Protein AF-A0AAV4HYS0-F1 (afdb_monomer)

Structure (mmCIF, N/CA/C/O backbone):
data_AF-A0AAV4HYS0-F1
#
_entry.id   AF-A0AAV4HYS0-F1
#
loop_
_atom_site.group_PDB
_atom_site.id
_atom_site.type_symbol
_atom_site.label_atom_id
_atom_site.label_alt_id
_atom_site.label_comp_id
_atom_site.label_asym_id
_atom_site.label_entity_id
_atom_site.label_seq_id
_atom_site.pdbx_PDB_ins_code
_atom_site.Cartn_x
_atom_site.Cartn_y
_atom_site.Cartn_z
_atom_site.occupancy
_atom_site.B_iso_or_equiv
_atom_site.auth_seq_id
_atom_site.auth_comp_id
_atom_site.auth_asym_id
_atom_site.auth_atom_id
_atom_site.pdbx_PDB_model_num
ATOM 1 N N . MET A 1 1 ? -0.647 -2.870 -38.499 1.00 36.78 1 MET A N 1
ATOM 2 C CA . MET A 1 1 ? -0.664 -1.762 -37.518 1.00 36.78 1 MET A CA 1
ATOM 3 C C . MET A 1 1 ? 0.168 -2.166 -36.310 1.00 36.78 1 MET A C 1
ATOM 5 O O . MET A 1 1 ? -0.179 -3.136 -35.650 1.00 36.78 1 MET A O 1
ATOM 9 N N . ARG A 1 2 ? 1.305 -1.504 -36.060 1.00 45.44 2 ARG A N 1
ATOM 10 C CA . ARG A 1 2 ? 2.028 -1.646 -34.788 1.00 45.44 2 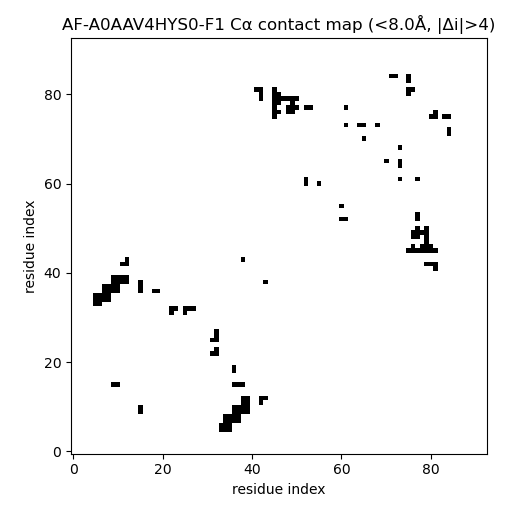ARG A CA 1
ATOM 11 C C . ARG A 1 2 ? 1.320 -0.739 -33.785 1.00 45.44 2 ARG A C 1
ATOM 13 O O . ARG A 1 2 ? 1.309 0.466 -33.989 1.00 45.44 2 ARG A O 1
ATOM 20 N N . HIS A 1 3 ? 0.702 -1.305 -32.753 1.00 52.22 3 HIS A N 1
ATOM 21 C CA . HIS A 1 3 ? 0.335 -0.504 -31.591 1.00 52.22 3 HIS A CA 1
ATOM 22 C C . HIS A 1 3 ? 1.631 -0.160 -30.852 1.00 52.22 3 HIS A C 1
ATOM 24 O O . HIS A 1 3 ? 2.280 -1.054 -30.304 1.00 52.22 3 HIS A O 1
ATOM 30 N N . ASP A 1 4 ? 2.007 1.119 -30.848 1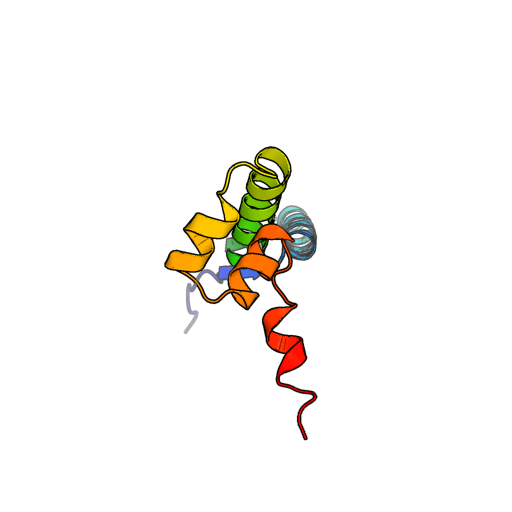.00 60.25 4 ASP A N 1
ATOM 31 C CA . ASP A 1 4 ? 3.041 1.704 -29.976 1.00 60.25 4 ASP A CA 1
ATOM 32 C C . ASP A 1 4 ? 2.536 1.796 -28.521 1.00 60.25 4 ASP A C 1
ATOM 34 O O . ASP A 1 4 ? 2.664 2.796 -27.822 1.00 60.25 4 ASP A O 1
ATOM 38 N N . SER A 1 5 ? 1.876 0.739 -28.055 1.00 66.88 5 SE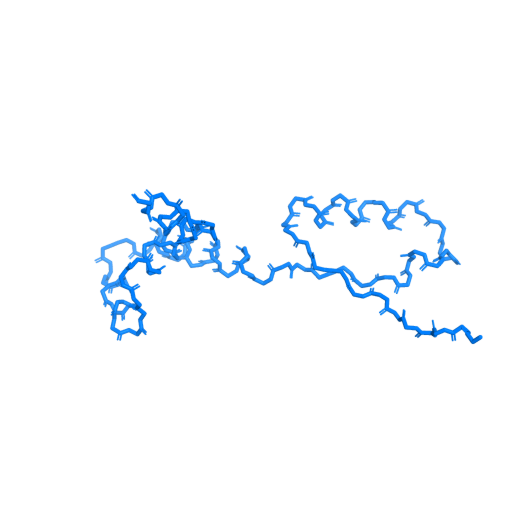R A N 1
ATOM 39 C CA . SER A 1 5 ? 1.318 0.658 -26.715 1.00 66.88 5 SER A CA 1
ATOM 40 C C . SER A 1 5 ? 2.372 0.084 -25.773 1.00 66.88 5 SER A C 1
ATOM 42 O O . SER A 1 5 ? 2.626 -1.125 -25.771 1.00 66.88 5 SER A O 1
ATOM 44 N N . THR A 1 6 ? 2.974 0.959 -24.973 1.00 78.06 6 THR A N 1
ATOM 45 C CA . THR A 1 6 ? 3.773 0.613 -23.792 1.00 78.06 6 THR A CA 1
ATOM 46 C C . THR A 1 6 ? 2.970 -0.337 -22.903 1.00 78.06 6 THR A C 1
ATOM 48 O O . THR A 1 6 ? 1.913 0.025 -22.388 1.00 78.06 6 THR A O 1
ATOM 51 N N . SER A 1 7 ? 3.435 -1.577 -22.738 1.00 83.19 7 SER A N 1
ATOM 52 C CA . SER A 1 7 ? 2.750 -2.551 -21.883 1.00 83.19 7 SER A CA 1
ATOM 53 C C . SER A 1 7 ? 3.020 -2.241 -20.413 1.00 83.19 7 SER A C 1
ATOM 55 O O . SER A 1 7 ? 4.179 -2.180 -20.000 1.00 83.19 7 SER A O 1
ATOM 57 N N . VAL A 1 8 ? 1.958 -2.076 -19.628 1.00 86.31 8 VAL A N 1
ATOM 58 C CA . VAL A 1 8 ? 2.031 -1.903 -18.173 1.00 86.31 8 VAL A CA 1
ATOM 59 C C . VAL A 1 8 ? 1.714 -3.241 -17.515 1.00 86.31 8 VAL A C 1
ATOM 61 O O . VAL A 1 8 ? 0.688 -3.850 -17.811 1.00 86.31 8 VAL A O 1
ATOM 64 N N . LEU A 1 9 ? 2.603 -3.713 -16.646 1.00 84.94 9 LEU A N 1
ATOM 65 C CA . LEU A 1 9 ? 2.443 -4.958 -15.899 1.00 84.94 9 LEU A CA 1
ATOM 66 C C . LEU A 1 9 ? 2.457 -4.670 -14.404 1.00 84.94 9 LEU A C 1
ATOM 68 O O . LEU A 1 9 ? 3.391 -4.048 -13.903 1.00 84.94 9 LEU A O 1
ATOM 72 N N . THR A 1 10 ? 1.460 -5.176 -13.692 1.00 84.56 10 THR A N 1
ATOM 73 C CA . THR A 1 10 ? 1.386 -5.154 -12.231 1.00 84.56 10 THR A CA 1
ATOM 74 C C . THR A 1 10 ? 1.752 -6.521 -11.661 1.00 84.56 10 THR A C 1
ATOM 76 O O . THR A 1 10 ? 1.208 -7.542 -12.076 1.00 84.56 10 THR A O 1
ATOM 79 N N . PHE A 1 11 ? 2.673 -6.544 -10.698 1.00 82.94 11 PHE A N 1
ATOM 80 C CA . PHE A 1 11 ? 3.126 -7.764 -10.024 1.00 82.94 11 PHE A CA 1
ATOM 81 C C . PHE A 1 11 ? 3.135 -7.594 -8.504 1.00 82.94 11 PHE A C 1
ATOM 83 O O . PHE A 1 11 ? 3.315 -6.484 -8.000 1.00 82.94 11 PHE A O 1
ATOM 90 N N . ASP A 1 12 ? 3.004 -8.699 -7.769 1.00 78.44 12 ASP A N 1
ATOM 91 C CA . ASP A 1 12 ? 3.393 -8.731 -6.357 1.00 78.44 12 ASP A CA 1
ATOM 92 C C . ASP A 1 12 ? 4.901 -8.457 -6.189 1.00 78.44 12 ASP A C 1
ATOM 94 O O . ASP A 1 12 ? 5.676 -8.497 -7.149 1.00 78.44 12 ASP A O 1
ATOM 98 N N . GLN A 1 13 ? 5.336 -8.128 -4.969 1.00 78.75 13 GLN A N 1
ATOM 99 C CA . GLN A 1 13 ? 6.710 -7.678 -4.728 1.00 78.75 13 GLN A CA 1
ATOM 100 C C . GLN A 1 13 ? 7.794 -8.686 -5.173 1.00 78.75 13 GLN A C 1
ATOM 102 O O . GLN A 1 13 ? 8.743 -8.264 -5.846 1.00 78.75 13 GLN A O 1
ATOM 107 N N . PRO A 1 14 ? 7.686 -9.998 -4.879 1.00 83.56 14 PRO A N 1
ATOM 108 C CA . PRO A 1 14 ? 8.650 -10.988 -5.363 1.00 83.56 14 PRO A CA 1
ATOM 109 C C . PRO A 1 14 ? 8.697 -11.099 -6.891 1.00 83.56 14 PRO A C 1
ATOM 111 O O . PRO A 1 14 ? 9.779 -11.210 -7.480 1.00 83.56 14 PRO A O 1
ATOM 114 N N . LEU A 1 15 ? 7.538 -11.077 -7.550 1.00 85.44 15 LEU A N 1
ATOM 115 C CA . LEU A 1 15 ? 7.446 -11.256 -8.994 1.00 85.44 15 LEU A CA 1
ATOM 116 C C . LEU A 1 15 ? 7.851 -9.983 -9.747 1.00 85.44 15 LEU A C 1
ATOM 118 O O . LEU A 1 15 ? 8.493 -10.076 -10.795 1.00 85.44 15 LEU A O 1
ATOM 122 N N . TRP A 1 16 ? 7.606 -8.808 -9.162 1.00 87.88 16 TRP A N 1
ATOM 123 C CA . TRP A 1 16 ? 8.122 -7.533 -9.653 1.00 87.88 16 TRP A CA 1
ATOM 124 C C . TRP A 1 16 ? 9.650 -7.535 -9.689 1.00 87.88 16 TRP A C 1
ATOM 126 O O . TRP A 1 16 ? 10.241 -7.140 -10.695 1.00 87.88 16 TRP A O 1
ATOM 136 N N . TRP A 1 17 ? 10.305 -8.042 -8.636 1.00 87.50 17 TRP A N 1
ATOM 137 C CA . TRP A 1 17 ? 11.768 -8.106 -8.589 1.00 87.50 17 TRP A CA 1
ATOM 138 C C . TRP A 1 17 ? 12.335 -9.014 -9.684 1.00 87.50 17 TRP A C 1
ATOM 140 O O . TRP A 1 17 ? 13.251 -8.624 -10.410 1.00 87.50 17 TRP A O 1
ATOM 150 N N . LYS A 1 18 ? 11.732 -10.195 -9.872 1.00 90.19 18 LYS A N 1
ATOM 151 C CA . LYS A 1 18 ? 12.102 -11.125 -10.950 1.00 90.19 18 LYS A CA 1
ATOM 152 C C . LYS A 1 18 ? 11.898 -10.500 -12.332 1.00 90.19 18 LYS A C 1
ATOM 154 O O . LYS A 1 18 ? 12.794 -10.568 -13.171 1.00 90.19 18 LYS A O 1
ATOM 159 N N . ALA A 1 19 ? 10.756 -9.852 -12.558 1.00 88.88 19 ALA A N 1
ATOM 160 C CA . ALA A 1 19 ? 10.465 -9.166 -13.813 1.00 88.88 19 ALA A CA 1
ATOM 161 C C . ALA A 1 19 ? 11.463 -8.030 -14.081 1.00 88.88 19 ALA A C 1
ATOM 163 O O . ALA A 1 19 ? 11.970 -7.909 -15.197 1.00 88.88 19 ALA A O 1
ATOM 164 N N . LYS A 1 20 ? 11.817 -7.250 -13.051 1.00 88.62 20 LYS A N 1
ATOM 165 C CA . LYS A 1 20 ? 12.821 -6.186 -13.146 1.00 88.62 20 LYS A CA 1
ATOM 166 C C . LYS A 1 20 ? 14.187 -6.737 -13.534 1.00 88.62 20 LYS A C 1
ATOM 168 O O . LYS A 1 20 ? 14.784 -6.211 -14.467 1.00 88.62 20 LYS A O 1
ATOM 173 N N . MET A 1 21 ? 14.645 -7.811 -12.889 1.00 91.88 21 MET A N 1
ATOM 174 C CA . MET A 1 21 ? 15.918 -8.460 -13.230 1.00 91.88 21 MET A CA 1
ATOM 175 C C . MET A 1 21 ? 15.960 -8.901 -14.702 1.00 91.88 21 MET A C 1
ATOM 177 O O . MET A 1 21 ? 16.950 -8.653 -15.395 1.00 91.88 21 MET A O 1
ATOM 181 N N . ILE A 1 22 ? 14.867 -9.490 -15.199 1.00 88.88 22 ILE A N 1
ATOM 182 C CA . ILE A 1 22 ? 14.729 -9.907 -16.604 1.00 88.88 22 ILE A CA 1
ATOM 183 C C . ILE A 1 22 ? 14.733 -8.700 -17.554 1.00 88.88 22 ILE A C 1
ATOM 185 O O . ILE A 1 22 ? 15.342 -8.754 -18.621 1.00 88.88 22 ILE A O 1
ATOM 189 N N . LEU A 1 23 ? 14.061 -7.602 -17.196 1.00 87.12 23 LEU A N 1
ATOM 190 C CA . LEU A 1 23 ? 14.057 -6.385 -18.013 1.00 87.12 23 LEU A CA 1
ATOM 191 C C . LEU A 1 23 ? 15.448 -5.749 -18.088 1.00 87.12 23 LEU A C 1
ATOM 193 O O . LEU A 1 23 ? 15.876 -5.331 -19.165 1.00 87.12 23 LEU A O 1
ATOM 197 N N . THR A 1 24 ? 16.160 -5.692 -16.961 1.00 86.69 24 THR A N 1
ATOM 198 C CA . THR A 1 24 ? 17.490 -5.077 -16.884 1.00 86.69 24 THR A CA 1
ATOM 199 C C . THR A 1 24 ? 18.569 -5.870 -17.620 1.00 86.69 24 THR A C 1
ATOM 201 O O . THR A 1 24 ? 19.553 -5.274 -18.053 1.00 86.69 24 THR A O 1
ATOM 204 N N . SER A 1 25 ? 18.391 -7.184 -17.804 1.00 88.44 25 SER A N 1
ATOM 205 C CA . SER A 1 25 ? 19.375 -8.048 -18.472 1.00 88.44 25 SER A CA 1
ATOM 206 C C . SER A 1 25 ? 19.291 -8.046 -20.005 1.00 88.44 25 SER A C 1
ATOM 208 O O . SER A 1 25 ? 20.261 -8.400 -20.672 1.00 88.44 25 SER A O 1
ATOM 210 N N . LYS A 1 26 ? 18.167 -7.631 -20.602 1.00 85.00 26 LYS A N 1
ATOM 211 C C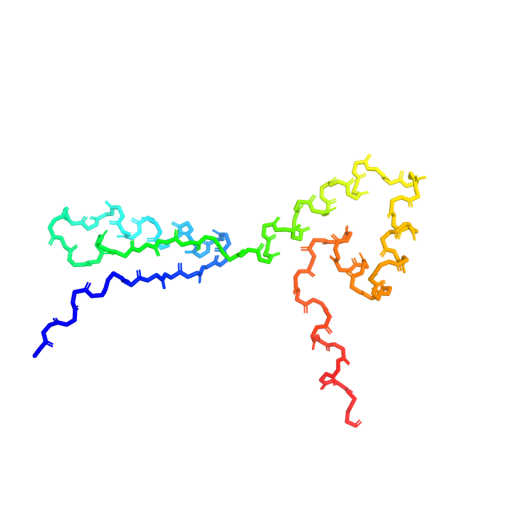A . LYS A 1 26 ? 18.001 -7.541 -22.072 1.00 85.00 26 LYS A CA 1
ATOM 212 C C . LYS A 1 26 ? 18.611 -6.261 -22.628 1.00 85.00 26 LYS A C 1
ATOM 214 O O . LYS A 1 26 ? 18.590 -5.308 -21.884 1.00 85.00 26 LYS A O 1
ATOM 219 N N . PRO A 1 27 ? 19.052 -6.132 -23.896 1.00 83.69 27 PRO A N 1
ATOM 220 C CA . PRO A 1 27 ? 19.616 -4.893 -24.480 1.00 83.69 27 PRO A CA 1
ATOM 221 C C . PRO A 1 27 ? 18.670 -3.674 -24.506 1.00 83.69 27 PRO A C 1
ATOM 223 O O . PRO A 1 27 ? 17.449 -3.843 -24.520 1.00 83.69 27 PRO A O 1
ATOM 226 N N . ALA A 1 28 ? 19.224 -2.4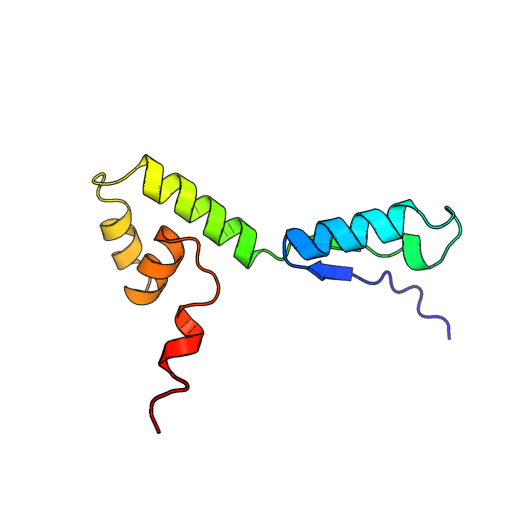50 -24.537 1.00 70.88 28 ALA A N 1
ATOM 227 C CA . ALA A 1 28 ? 18.476 -1.181 -24.437 1.00 70.88 28 ALA A CA 1
ATOM 228 C C . ALA A 1 28 ? 17.419 -1.005 -25.535 1.00 70.88 28 ALA A C 1
ATOM 230 O O . ALA A 1 28 ? 16.312 -0.556 -25.266 1.00 70.88 28 ALA A O 1
ATOM 231 N N . ALA A 1 29 ? 17.743 -1.456 -26.746 1.00 71.12 29 ALA A N 1
ATOM 232 C CA . ALA A 1 29 ? 16.865 -1.412 -27.911 1.00 71.12 29 ALA A CA 1
ATOM 233 C C . ALA A 1 29 ? 15.809 -2.536 -27.944 1.00 71.12 29 ALA A C 1
ATOM 235 O O . ALA A 1 29 ? 15.062 -2.661 -28.913 1.00 71.12 29 ALA A O 1
ATOM 236 N N . SER A 1 30 ? 15.751 -3.404 -26.926 1.00 74.38 30 SER A N 1
ATOM 237 C CA . SER A 1 30 ? 14.783 -4.501 -26.916 1.00 74.38 30 SER A CA 1
ATOM 238 C C . SER A 1 30 ? 13.379 -3.992 -26.593 1.00 74.38 30 SER A C 1
ATOM 240 O O . SER A 1 30 ? 13.163 -3.250 -25.637 1.00 74.38 30 SER A O 1
ATOM 242 N N . ARG A 1 31 ? 12.386 -4.476 -27.347 1.00 70.38 31 ARG A N 1
ATOM 243 C CA . ARG A 1 31 ? 10.965 -4.145 -27.150 1.00 70.38 31 ARG A CA 1
ATOM 244 C C . ARG A 1 31 ? 10.465 -4.444 -25.728 1.00 70.38 31 ARG A C 1
ATOM 246 O O . ARG A 1 31 ? 9.520 -3.822 -25.268 1.00 70.38 31 ARG A O 1
ATOM 253 N N . THR A 1 32 ? 11.112 -5.371 -25.015 1.00 68.94 32 THR A N 1
ATOM 254 C CA . THR A 1 32 ? 10.794 -5.710 -23.618 1.00 68.94 32 THR A CA 1
ATOM 255 C C . THR A 1 32 ? 11.194 -4.608 -22.625 1.00 68.94 32 THR A C 1
ATOM 257 O O . THR A 1 32 ? 10.572 -4.502 -21.576 1.00 68.94 32 THR A O 1
ATOM 260 N N . ARG A 1 33 ? 12.184 -3.753 -22.930 1.00 69.19 33 ARG A N 1
ATOM 261 C CA . ARG A 1 33 ? 12.530 -2.613 -22.056 1.00 69.19 33 ARG A CA 1
ATOM 262 C C . ARG A 1 33 ? 11.526 -1.464 -22.112 1.00 69.19 33 ARG A C 1
ATOM 264 O O . ARG A 1 33 ? 11.551 -0.613 -21.234 1.00 69.19 33 ARG A O 1
ATOM 271 N N . LEU A 1 34 ? 10.635 -1.461 -23.102 1.00 75.44 34 LEU A N 1
ATOM 272 C CA . LEU A 1 34 ? 9.531 -0.504 -23.199 1.00 75.44 34 LEU A CA 1
ATOM 273 C C . LEU A 1 34 ? 8.363 -0.863 -22.265 1.00 75.44 34 LEU A C 1
ATOM 275 O O . LEU A 1 34 ? 7.319 -0.228 -22.326 1.00 75.44 34 LEU A O 1
ATOM 279 N N . MET A 1 35 ? 8.490 -1.904 -21.439 1.00 83.19 35 MET A N 1
ATOM 280 C CA . MET A 1 35 ? 7.444 -2.308 -20.503 1.00 83.19 35 MET A CA 1
ATOM 281 C C . MET A 1 35 ? 7.586 -1.543 -19.183 1.00 83.19 35 MET A C 1
ATOM 283 O O . MET A 1 35 ? 8.687 -1.424 -18.643 1.00 83.19 35 MET A O 1
ATOM 287 N N . VAL A 1 36 ? 6.467 -1.069 -18.637 1.00 86.44 36 VAL A N 1
ATOM 288 C CA . VAL A 1 36 ? 6.408 -0.417 -17.322 1.00 86.44 36 VAL A CA 1
ATOM 289 C C . VAL A 1 36 ? 6.019 -1.461 -16.282 1.00 86.44 36 VAL A C 1
ATOM 291 O O . VAL A 1 36 ? 4.950 -2.063 -16.368 1.00 86.44 36 VAL A O 1
ATOM 294 N N . LEU A 1 37 ? 6.896 -1.686 -15.303 1.00 86.75 37 LEU A N 1
ATOM 295 C CA . LEU A 1 37 ? 6.638 -2.587 -14.181 1.00 86.75 37 LEU A CA 1
ATOM 296 C C . LEU A 1 37 ? 6.100 -1.797 -12.987 1.00 86.75 37 LEU A C 1
ATOM 298 O O . LEU A 1 37 ? 6.831 -1.026 -12.364 1.00 86.75 37 LEU A O 1
ATOM 302 N N . CYS A 1 38 ? 4.854 -2.048 -12.619 1.00 83.75 38 CYS A N 1
ATOM 303 C CA . CYS A 1 38 ? 4.195 -1.473 -11.456 1.00 83.75 38 CYS A CA 1
ATOM 304 C C . CYS A 1 38 ? 4.139 -2.499 -10.317 1.00 83.75 38 CYS A C 1
ATOM 306 O O . CYS A 1 38 ? 3.894 -3.687 -10.541 1.00 83.75 38 CYS A O 1
ATOM 308 N N . PHE A 1 39 ? 4.333 -2.046 -9.080 1.00 73.38 39 PHE A N 1
ATOM 309 C CA . PHE A 1 39 ? 3.945 -2.848 -7.924 1.00 73.38 39 PHE A CA 1
ATOM 310 C C . PHE A 1 39 ? 2.419 -2.935 -7.876 1.00 73.38 39 PHE A C 1
ATOM 312 O O . PHE A 1 39 ? 1.730 -1.936 -8.078 1.00 73.38 39 PHE A O 1
ATOM 319 N N . GLY A 1 40 ? 1.888 -4.128 -7.625 1.00 71.25 40 GLY A N 1
ATOM 320 C CA . GLY A 1 40 ? 0.478 -4.306 -7.316 1.00 71.25 40 GLY A CA 1
ATOM 321 C C . GLY A 1 40 ? 0.151 -3.535 -6.030 1.00 71.25 40 GLY A C 1
ATOM 322 O O . GLY A 1 40 ? 0.746 -3.849 -4.995 1.00 71.25 40 GLY A O 1
ATOM 323 N N . PRO A 1 41 ? -0.758 -2.542 -6.067 1.00 66.75 41 PRO A N 1
ATOM 324 C CA . PRO A 1 41 ? -0.977 -1.611 -4.955 1.00 66.75 41 PRO A CA 1
ATOM 325 C C . PRO A 1 41 ? -1.444 -2.321 -3.679 1.00 66.75 41 PRO A C 1
ATOM 327 O O . PRO A 1 41 ? -0.996 -1.994 -2.585 1.00 66.75 41 PRO A O 1
ATOM 330 N N . PHE A 1 42 ? -2.231 -3.390 -3.826 1.00 67.44 42 PHE A N 1
ATOM 331 C CA . PHE A 1 42 ? -2.820 -4.113 -2.699 1.00 67.44 42 PHE A CA 1
ATOM 332 C C . PHE A 1 42 ? -1.803 -4.704 -1.725 1.00 67.44 42 PHE A C 1
ATOM 334 O O . PHE A 1 42 ?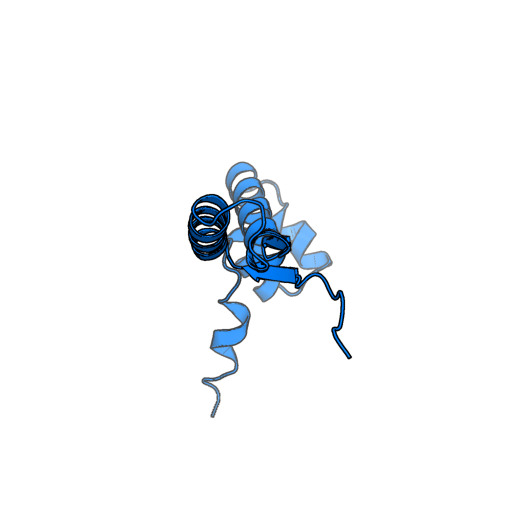 -1.980 -4.599 -0.518 1.00 67.44 42 PHE A O 1
ATOM 341 N N . HIS A 1 43 ? -0.732 -5.333 -2.206 1.00 67.50 43 HIS A N 1
ATOM 342 C CA . HIS A 1 43 ? 0.230 -5.948 -1.288 1.00 67.50 43 HIS A CA 1
ATOM 343 C C . HIS A 1 43 ? 1.031 -4.893 -0.522 1.00 67.50 43 HIS A C 1
ATOM 345 O O . HIS A 1 43 ? 1.269 -5.059 0.670 1.00 67.50 43 HIS A O 1
ATOM 351 N N . MET A 1 44 ? 1.394 -3.793 -1.187 1.00 71.06 44 MET A N 1
ATOM 352 C CA . MET A 1 44 ? 2.135 -2.700 -0.559 1.00 71.06 44 MET A CA 1
ATOM 353 C C . MET A 1 44 ? 1.286 -1.976 0.492 1.00 71.06 44 MET A C 1
ATOM 355 O O . MET A 1 44 ? 1.759 -1.751 1.603 1.00 71.06 44 MET A O 1
ATOM 359 N N . GLU A 1 45 ? 0.028 -1.669 0.170 1.00 80.06 45 GLU A N 1
ATOM 360 C CA . GLU A 1 45 ? -0.914 -1.033 1.099 1.00 80.06 45 GLU A CA 1
ATOM 361 C C . GLU A 1 45 ? -1.180 -1.915 2.324 1.00 80.06 45 GLU A C 1
ATOM 363 O O . GLU A 1 45 ? -1.122 -1.436 3.456 1.00 80.06 45 GLU A O 1
ATOM 368 N N . MET A 1 46 ? -1.389 -3.220 2.122 1.00 81.06 46 MET A N 1
ATOM 369 C CA . MET A 1 46 ? -1.646 -4.150 3.223 1.00 81.06 46 MET A CA 1
ATOM 370 C C . MET A 1 46 ? -0.415 -4.322 4.123 1.00 81.06 46 MET A C 1
ATOM 372 O O . MET A 1 46 ? -0.557 -4.270 5.340 1.00 81.06 46 MET A O 1
ATOM 376 N N . SER A 1 47 ? 0.796 -4.454 3.568 1.00 78.69 47 SER A N 1
ATOM 377 C CA . SER A 1 47 ? 2.027 -4.519 4.376 1.00 78.69 47 SER A CA 1
ATOM 378 C C . SER A 1 47 ? 2.323 -3.213 5.121 1.00 78.69 47 SER A C 1
ATOM 380 O O . SER A 1 47 ? 2.847 -3.240 6.235 1.00 78.69 47 SER A O 1
ATOM 382 N N . PHE A 1 48 ? 1.979 -2.063 4.536 1.00 85.38 48 PHE A N 1
ATOM 383 C CA . PHE A 1 48 ? 2.106 -0.772 5.208 1.00 85.38 48 PHE A CA 1
ATOM 384 C C . PHE A 1 48 ? 1.156 -0.670 6.408 1.00 85.38 48 PHE A C 1
ATOM 386 O O . PHE A 1 48 ? 1.591 -0.324 7.509 1.00 85.38 48 PHE A O 1
ATOM 393 N N . LEU A 1 49 ? -0.112 -1.050 6.222 1.00 89.12 49 LEU A N 1
ATOM 394 C CA . LEU A 1 49 ? -1.104 -1.091 7.298 1.00 89.12 49 LEU A CA 1
ATOM 395 C C . LEU A 1 49 ? -0.731 -2.094 8.394 1.00 89.12 49 LEU A C 1
ATOM 397 O O . LEU A 1 49 ? -0.901 -1.789 9.569 1.00 89.12 49 LEU A O 1
ATOM 401 N N . GLU A 1 50 ? -0.156 -3.242 8.037 1.00 88.56 50 GLU A N 1
ATOM 402 C CA . GLU A 1 50 ? 0.352 -4.224 8.999 1.00 88.56 50 GLU A CA 1
ATOM 403 C C . GLU A 1 50 ? 1.496 -3.662 9.852 1.00 88.56 50 GLU A C 1
ATOM 405 O O . GLU A 1 50 ? 1.552 -3.883 11.060 1.00 88.56 50 GLU A O 1
ATOM 410 N N . CYS A 1 51 ? 2.419 -2.921 9.232 1.00 90.62 51 CYS A N 1
ATOM 411 C CA . CYS A 1 51 ? 3.535 -2.286 9.927 1.00 90.62 51 CYS A CA 1
ATOM 412 C C . CYS A 1 51 ? 3.039 -1.252 10.949 1.00 90.62 51 CYS A C 1
ATOM 414 O O . CYS A 1 51 ? 3.434 -1.299 12.115 1.00 90.62 51 CYS A O 1
ATOM 416 N N . ILE A 1 52 ? 2.122 -0.372 10.530 1.00 91.56 52 ILE A N 1
ATOM 417 C CA . ILE A 1 52 ? 1.490 0.612 11.418 1.00 91.56 52 ILE A CA 1
ATOM 418 C C . ILE A 1 52 ? 0.703 -0.101 12.521 1.00 91.56 52 ILE A C 1
ATOM 420 O O . ILE A 1 52 ? 0.870 0.221 13.693 1.00 91.56 52 ILE A O 1
ATOM 424 N N . GLY A 1 53 ? -0.119 -1.087 12.157 1.00 90.50 53 GLY A N 1
ATOM 425 C CA . GLY A 1 53 ? -0.947 -1.853 13.083 1.00 90.50 53 GLY A CA 1
ATOM 426 C C . GLY A 1 53 ? -0.129 -2.540 14.173 1.00 90.50 53 GLY A C 1
ATOM 427 O O . GLY A 1 53 ? -0.487 -2.444 15.343 1.00 90.50 53 GLY A O 1
ATOM 428 N N . ARG A 1 54 ? 1.008 -3.152 13.810 1.00 89.06 54 ARG A N 1
ATOM 429 C CA . ARG A 1 54 ? 1.958 -3.728 14.775 1.00 89.06 54 ARG A CA 1
ATOM 430 C C . ARG A 1 54 ? 2.606 -2.673 15.665 1.00 89.06 54 ARG A C 1
ATOM 432 O O . ARG A 1 54 ? 2.692 -2.870 16.870 1.00 89.06 54 ARG A O 1
ATOM 439 N N . GLY A 1 55 ? 3.072 -1.565 15.089 1.00 91.88 55 GLY A N 1
ATOM 440 C CA . GLY A 1 55 ? 3.709 -0.493 15.861 1.00 91.88 55 GLY A CA 1
ATOM 441 C C . GLY A 1 55 ? 2.748 0.225 16.814 1.00 91.88 55 GLY A C 1
ATOM 442 O O . GLY A 1 55 ? 3.173 0.766 17.829 1.00 91.88 55 GLY A O 1
ATOM 443 N N . MET A 1 56 ? 1.455 0.214 16.493 1.00 93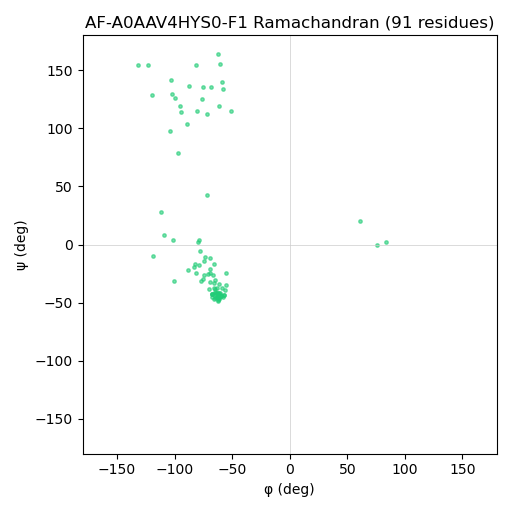.75 56 MET A N 1
ATOM 444 C CA . MET A 1 56 ? 0.393 0.886 17.237 1.00 93.75 56 MET A CA 1
ATOM 445 C C . MET A 1 56 ? -0.565 -0.104 17.916 1.00 93.75 56 MET A C 1
ATOM 447 O O . MET A 1 56 ? -1.745 0.209 18.111 1.00 93.75 56 MET A O 1
ATOM 451 N N . GLU A 1 57 ? -0.098 -1.299 18.271 1.00 91.25 57 GLU A N 1
ATOM 452 C CA . GLU A 1 57 ? -0.921 -2.278 18.981 1.00 91.25 57 GLU A CA 1
ATOM 453 C C . GLU A 1 57 ? -1.453 -1.688 20.303 1.00 91.25 57 GLU A C 1
ATOM 455 O O . GLU A 1 57 ? -0.739 -1.009 21.038 1.00 91.25 57 GLU A O 1
ATOM 460 N N . GLY A 1 58 ? -2.747 -1.876 20.579 1.00 91.12 58 GLY A N 1
ATOM 461 C CA . GLY A 1 58 ? -3.408 -1.312 21.765 1.00 91.12 58 GLY A CA 1
ATOM 462 C C . GLY A 1 58 ? -3.724 0.192 21.706 1.00 91.12 58 GLY A C 1
ATOM 463 O O . GLY A 1 58 ? -4.335 0.712 22.635 1.00 91.12 58 GLY A O 1
ATOM 464 N N . SER A 1 59 ? -3.385 0.896 20.620 1.00 94.31 59 SER A N 1
ATOM 465 C CA . SER A 1 59 ? -3.685 2.334 20.456 1.00 94.31 59 SER A CA 1
ATOM 466 C C . SER A 1 59 ? -5.157 2.664 20.177 1.00 94.31 59 SER A C 1
ATOM 468 O O . SER A 1 59 ? -5.533 3.834 20.163 1.00 94.31 59 SER A O 1
ATOM 470 N N . GLY A 1 60 ? -5.984 1.657 19.884 1.00 93.62 60 GLY A N 1
ATOM 471 C CA . GLY A 1 60 ? -7.347 1.855 19.384 1.00 93.62 60 GLY A CA 1
ATOM 472 C C . GLY A 1 60 ? -7.440 2.075 17.867 1.00 93.62 60 GLY A C 1
ATOM 473 O O . GLY A 1 60 ? -8.536 2.274 17.342 1.00 93.62 60 GLY A O 1
ATOM 474 N N . LEU A 1 61 ? -6.322 2.029 17.126 1.00 93.12 61 LEU A N 1
ATOM 475 C CA . LEU A 1 61 ? -6.324 2.175 15.662 1.00 93.12 61 LEU A CA 1
ATOM 476 C C . LEU A 1 61 ? -7.234 1.142 14.975 1.00 93.12 61 LEU A C 1
ATOM 478 O O . LEU A 1 61 ? -7.932 1.463 14.012 1.00 93.12 61 LEU A O 1
ATOM 482 N N . GLN A 1 62 ? -7.252 -0.096 15.474 1.00 92.31 62 GLN A N 1
ATOM 483 C CA . GLN A 1 62 ? -8.091 -1.156 14.920 1.00 92.31 62 GLN A CA 1
ATOM 484 C C . GLN A 1 62 ? -9.583 -0.852 15.098 1.00 92.31 62 GLN A C 1
ATOM 486 O O . GLN A 1 62 ? -10.385 -1.118 14.205 1.00 92.31 62 GLN A O 1
ATOM 491 N N . GLU A 1 63 ? -9.952 -0.279 16.235 1.00 94.12 63 GLU A N 1
ATOM 492 C CA . GLU A 1 63 ? -11.312 0.093 16.612 1.00 94.12 63 GLU A CA 1
ATOM 493 C C . GLU A 1 63 ? -11.808 1.237 15.732 1.00 94.12 63 GLU A C 1
ATOM 495 O O . GLU A 1 63 ? -12.920 1.163 15.214 1.00 94.12 63 GLU A O 1
ATOM 500 N N . ILE A 1 64 ? -10.954 2.230 15.474 1.00 94.62 64 ILE A N 1
ATOM 501 C CA . ILE A 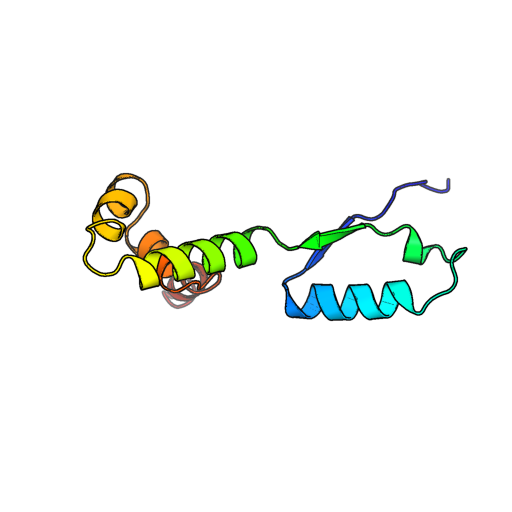1 64 ? -11.256 3.333 14.555 1.00 94.62 64 ILE A CA 1
ATOM 502 C C . ILE A 1 64 ? -11.447 2.806 13.128 1.00 94.62 64 ILE A C 1
ATOM 504 O O . ILE A 1 64 ? -12.420 3.162 12.466 1.00 94.62 64 ILE A O 1
ATOM 508 N N . LEU A 1 65 ? -10.574 1.914 12.649 1.00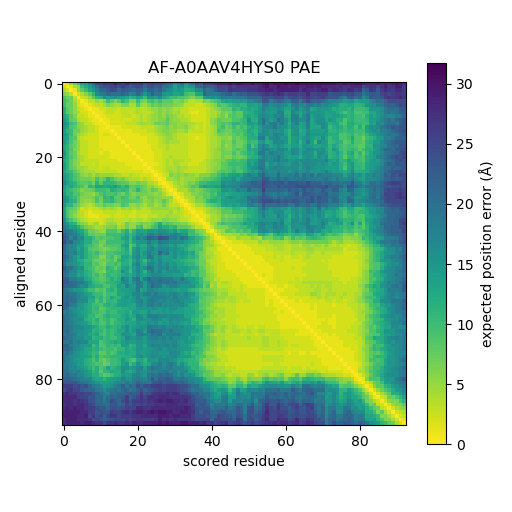 92.50 65 LEU A N 1
ATOM 509 C CA . LEU A 1 65 ? -10.706 1.351 11.302 1.00 92.50 65 LEU A CA 1
ATOM 510 C C . LEU A 1 65 ? -11.971 0.493 11.136 1.00 92.50 65 LEU A C 1
ATOM 512 O O . LEU A 1 65 ? -12.553 0.492 10.051 1.00 92.50 65 LEU A O 1
ATOM 516 N N . LYS A 1 66 ? -12.450 -0.172 12.198 1.00 94.25 66 LYS A N 1
ATOM 517 C CA . LYS A 1 66 ? -13.735 -0.904 12.200 1.00 94.25 66 LYS A CA 1
ATOM 518 C C . LYS A 1 66 ? -14.956 0.013 12.034 1.00 94.25 66 LYS A C 1
ATOM 520 O O . LYS A 1 66 ? -16.025 -0.492 11.709 1.00 94.25 66 LYS A O 1
ATOM 525 N N . LEU A 1 67 ? -14.824 1.329 12.237 1.00 95.50 67 LEU A N 1
ATOM 526 C CA . LEU A 1 67 ? -15.904 2.289 11.966 1.00 95.50 67 LEU A CA 1
ATOM 527 C C . LEU A 1 67 ? -16.085 2.549 10.465 1.00 95.50 67 LEU A C 1
ATOM 529 O O . LEU A 1 67 ? -17.191 2.851 10.027 1.00 95.50 67 LEU A O 1
ATOM 533 N N . ALA A 1 68 ? -15.005 2.446 9.686 1.00 92.94 68 ALA A N 1
ATOM 534 C CA . ALA A 1 68 ? -15.008 2.723 8.250 1.00 92.94 68 ALA A CA 1
ATOM 535 C C . ALA A 1 68 ? -15.074 1.448 7.393 1.00 92.94 68 ALA A C 1
ATOM 537 O O . ALA A 1 68 ? -15.637 1.463 6.300 1.00 92.94 68 ALA A O 1
ATOM 538 N N . TYR A 1 69 ? -14.503 0.345 7.881 1.00 90.44 69 TYR A N 1
ATOM 539 C CA . TYR A 1 69 ? -14.363 -0.903 7.136 1.00 90.44 69 TYR A CA 1
ATOM 540 C C . TYR A 1 69 ? -15.009 -2.080 7.861 1.00 90.44 69 TYR A C 1
ATOM 542 O O . TYR A 1 69 ? -15.089 -2.126 9.087 1.00 90.44 69 TYR A O 1
ATOM 550 N N . ALA A 1 70 ? -15.407 -3.092 7.086 1.00 90.75 70 ALA A N 1
ATOM 551 C CA . ALA A 1 70 ? -15.930 -4.331 7.642 1.00 90.75 70 ALA A CA 1
ATOM 552 C C . ALA A 1 70 ? -14.885 -5.005 8.564 1.00 90.75 70 ALA A C 1
ATOM 554 O O . ALA A 1 70 ? -13.698 -5.045 8.216 1.00 90.75 70 ALA A O 1
ATOM 555 N N . PRO A 1 71 ? -15.286 -5.584 9.715 1.00 87.38 71 PRO A N 1
ATOM 556 C CA . PRO A 1 71 ? -14.340 -6.118 10.699 1.00 87.38 71 PRO A CA 1
ATOM 557 C C . PRO A 1 71 ? -13.354 -7.152 10.136 1.00 87.38 71 PRO A C 1
ATOM 559 O O . PRO A 1 71 ? -12.188 -7.182 10.522 1.00 87.38 71 PRO A O 1
ATOM 562 N N . ASN A 1 72 ? -13.798 -7.979 9.186 1.00 85.38 72 ASN A N 1
ATOM 563 C CA . ASN A 1 72 ? -12.962 -8.957 8.490 1.00 85.38 72 ASN A CA 1
ATOM 564 C C . ASN A 1 72 ? -11.876 -8.302 7.618 1.00 85.38 72 ASN A C 1
ATOM 566 O O . ASN A 1 72 ? -10.757 -8.811 7.565 1.00 85.38 72 ASN A O 1
ATOM 570 N N . ALA A 1 73 ? -12.185 -7.183 6.961 1.00 85.44 73 ALA A N 1
ATOM 571 C CA . ALA A 1 73 ? -11.224 -6.422 6.172 1.00 85.44 73 ALA A CA 1
ATOM 572 C C . ALA A 1 73 ? -10.161 -5.789 7.077 1.00 85.44 73 ALA A C 1
ATOM 574 O O . ALA A 1 73 ? -8.974 -5.915 6.791 1.00 85.44 73 ALA A O 1
ATOM 575 N N . VAL A 1 74 ? -10.570 -5.219 8.218 1.00 89.25 74 VAL A N 1
ATOM 576 C CA . VAL A 1 74 ? -9.639 -4.643 9.202 1.00 89.25 74 VAL A CA 1
ATOM 577 C C . VAL A 1 74 ? -8.675 -5.699 9.741 1.00 89.25 74 VAL A C 1
ATOM 579 O O . VAL A 1 74 ? -7.483 -5.438 9.846 1.00 89.25 74 VAL A O 1
ATOM 582 N N . VAL A 1 75 ? -9.151 -6.915 10.030 1.00 87.94 75 VAL A N 1
ATOM 583 C CA . VAL A 1 75 ? -8.267 -8.025 10.433 1.00 87.94 75 VAL A CA 1
ATOM 584 C C . VAL A 1 75 ? -7.240 -8.337 9.344 1.00 87.94 75 VAL A C 1
ATOM 586 O O . VAL A 1 75 ? -6.064 -8.500 9.652 1.00 87.94 75 VAL A O 1
ATOM 589 N N . CYS A 1 76 ? -7.652 -8.370 8.074 1.00 83.88 76 CYS A N 1
ATOM 590 C CA . CYS A 1 76 ? -6.723 -8.600 6.967 1.00 83.88 76 CYS A CA 1
ATOM 591 C C . CYS A 1 76 ? -5.686 -7.471 6.851 1.00 83.88 76 CYS A C 1
ATOM 593 O O . CYS A 1 76 ? -4.508 -7.762 6.659 1.00 83.88 76 CYS A O 1
ATOM 595 N N . MET A 1 77 ? -6.107 -6.209 7.003 1.00 87.50 77 MET A N 1
ATOM 596 C CA . MET A 1 77 ? -5.232 -5.028 6.966 1.00 87.50 77 MET A CA 1
ATOM 597 C C . MET A 1 77 ? -4.197 -5.060 8.096 1.00 87.50 77 MET A C 1
ATOM 599 O O . MET A 1 77 ? -3.013 -4.864 7.844 1.00 87.50 77 MET A O 1
ATOM 603 N N . MET A 1 78 ? -4.623 -5.394 9.319 1.00 88.06 78 MET A N 1
ATOM 604 C CA . MET A 1 78 ? -3.731 -5.491 10.484 1.00 88.06 78 MET A CA 1
ATOM 605 C C . MET A 1 78 ? -2.761 -6.670 10.424 1.00 88.06 78 MET A C 1
ATOM 607 O O . MET A 1 78 ? -1.743 -6.657 11.105 1.00 88.06 78 MET A O 1
ATOM 611 N N . GLN A 1 79 ? -3.074 -7.688 9.623 1.00 83.25 79 GLN A N 1
ATOM 612 C CA . GLN A 1 79 ? -2.242 -8.875 9.420 1.00 83.25 79 GLN A CA 1
ATOM 613 C C . GLN A 1 79 ? -1.455 -8.834 8.102 1.00 83.25 79 GLN A C 1
ATOM 615 O O . GLN A 1 79 ? -0.831 -9.829 7.746 1.00 83.25 79 GLN A O 1
ATOM 620 N N . GLY A 1 80 ? -1.539 -7.738 7.335 1.00 75.12 80 GLY A N 1
ATOM 621 C CA . GLY A 1 80 ? -0.835 -7.581 6.055 1.00 75.12 80 GLY A CA 1
ATOM 622 C C . GLY A 1 80 ? -1.215 -8.603 4.995 1.00 75.12 80 GLY A C 1
ATOM 623 O O . GLY A 1 80 ? -0.473 -8.845 4.044 1.00 75.12 80 GLY A O 1
ATOM 624 N N . ASN A 1 81 ? -2.376 -9.231 5.153 1.00 69.56 81 ASN A N 1
ATOM 625 C CA . ASN A 1 81 ? -2.727 -10.422 4.412 1.00 69.56 81 ASN A CA 1
ATOM 626 C C . ASN A 1 81 ? -3.726 -10.049 3.311 1.00 69.56 81 ASN A C 1
ATOM 628 O O . ASN A 1 81 ? -4.926 -9.926 3.545 1.00 69.56 81 ASN A O 1
ATOM 632 N N . ALA A 1 82 ? -3.230 -9.848 2.089 1.00 60.16 82 ALA A N 1
ATOM 633 C CA . ALA A 1 82 ? -4.045 -9.395 0.956 1.00 60.16 82 ALA A CA 1
ATOM 634 C C . ALA A 1 82 ? -5.056 -10.447 0.442 1.00 60.16 82 ALA A C 1
ATOM 636 O O . ALA A 1 82 ? -5.920 -10.127 -0.369 1.00 60.16 82 ALA A O 1
ATOM 637 N N . VAL A 1 83 ? -4.957 -11.709 0.886 1.00 54.06 83 VAL A N 1
ATOM 638 C CA . VAL A 1 83 ? -5.634 -12.862 0.248 1.00 54.06 83 VAL A CA 1
ATOM 639 C C . VAL A 1 83 ? -6.637 -13.578 1.171 1.00 54.06 83 VAL A C 1
ATOM 641 O O . VAL A 1 83 ? -7.417 -14.420 0.724 1.00 54.06 83 VAL A O 1
ATOM 644 N N . SER A 1 84 ? -6.682 -13.262 2.465 1.00 47.09 84 SER A N 1
ATOM 645 C CA . SER A 1 84 ? -7.485 -14.024 3.438 1.00 47.09 84 SER A CA 1
ATOM 646 C C . SER A 1 84 ? -8.996 -13.776 3.351 1.00 47.09 84 SER A C 1
ATOM 648 O O . SER A 1 84 ? -9.764 -14.683 3.676 1.00 47.09 84 SER A O 1
ATOM 650 N N . ALA A 1 85 ? -9.448 -12.617 2.861 1.00 49.75 85 ALA A N 1
ATOM 651 C CA . ALA A 1 85 ? -10.880 -12.316 2.743 1.00 49.75 85 ALA A CA 1
ATOM 652 C C . ALA A 1 85 ? -11.592 -13.154 1.659 1.00 49.75 85 ALA A C 1
ATOM 654 O O . ALA A 1 85 ? -12.739 -13.548 1.847 1.00 49.75 85 ALA A O 1
ATOM 655 N N . PHE A 1 86 ? -10.902 -13.512 0.569 1.00 40.41 86 PHE A N 1
ATOM 656 C CA . PHE A 1 86 ? -11.486 -14.292 -0.533 1.00 40.41 86 PHE A CA 1
ATOM 657 C C . PHE A 1 86 ? -11.587 -15.800 -0.255 1.00 40.41 86 PHE A C 1
ATOM 659 O O . PHE A 1 86 ? -12.347 -16.501 -0.921 1.00 40.41 86 PHE A O 1
ATOM 666 N N . LYS A 1 87 ? -10.847 -16.330 0.729 1.00 37.47 87 LYS A N 1
ATOM 667 C CA . LYS A 1 87 ? -10.814 -17.780 0.986 1.00 37.47 87 LYS A CA 1
ATOM 668 C C . LYS A 1 87 ? -11.981 -18.313 1.817 1.00 37.47 87 LYS A C 1
ATOM 670 O O . LYS A 1 87 ? -12.183 -19.521 1.800 1.00 37.47 87 LYS A O 1
ATOM 675 N N . LYS A 1 88 ? -12.749 -17.479 2.528 1.00 37.56 88 LYS A N 1
ATOM 676 C CA . LYS A 1 88 ? -13.840 -17.979 3.392 1.00 37.56 88 LYS A CA 1
ATOM 677 C C . LYS A 1 88 ? -15.192 -18.142 2.690 1.00 37.56 88 LYS A C 1
ATOM 679 O O . LYS A 1 88 ? -15.975 -18.970 3.138 1.00 37.56 88 LYS A O 1
ATOM 684 N N . GLU A 1 89 ? -15.435 -17.462 1.568 1.00 36.94 89 GLU A N 1
ATOM 685 C CA . GLU A 1 89 ? -16.704 -17.591 0.825 1.00 36.94 89 GLU A CA 1
ATOM 686 C C . GLU A 1 89 ? -16.737 -18.837 -0.089 1.00 36.94 89 GLU A C 1
ATOM 688 O O . GLU A 1 89 ? -17.796 -19.390 -0.355 1.00 36.94 89 GLU A O 1
ATOM 693 N N . SER A 1 90 ? -15.581 -19.358 -0.526 1.00 35.69 90 SER A N 1
ATOM 694 C CA . SER A 1 90 ? -15.513 -20.536 -1.420 1.00 35.69 90 SER A CA 1
ATOM 695 C C . SER A 1 90 ? -15.733 -21.901 -0.742 1.00 35.69 90 SER A C 1
ATOM 697 O O . SER A 1 90 ? -15.794 -22.908 -1.443 1.00 35.69 90 SER A O 1
ATOM 699 N N . TYR A 1 91 ? -15.862 -21.966 0.590 1.00 38.53 91 TYR A N 1
ATOM 700 C CA . TYR A 1 91 ? -16.095 -23.226 1.327 1.00 38.53 91 TYR A CA 1
ATOM 701 C C . TYR A 1 91 ? -17.501 -23.354 1.922 1.00 38.53 91 TYR A C 1
ATOM 703 O O . TYR A 1 91 ? -17.767 -24.309 2.648 1.00 38.53 91 TYR A O 1
ATOM 711 N N . ARG A 1 92 ? -18.418 -22.437 1.598 1.00 36.78 92 ARG A N 1
ATOM 712 C CA . ARG A 1 92 ? -19.841 -22.608 1.897 1.00 36.78 92 ARG A CA 1
ATOM 713 C C . ARG A 1 92 ? -20.542 -23.149 0.647 1.00 36.78 92 ARG A C 1
ATOM 715 O O . ARG A 1 92 ? -21.127 -22.393 -0.120 1.00 36.78 92 ARG A O 1
ATOM 722 N N . LYS A 1 93 ? -20.395 -24.456 0.416 1.00 41.00 93 LYS A N 1
ATOM 723 C CA . LYS A 1 93 ? -21.378 -25.240 -0.344 1.00 41.00 93 LYS A CA 1
ATOM 724 C C . LYS A 1 93 ? -22.366 -25.847 0.637 1.00 41.00 93 LYS A C 1
ATOM 726 O O . LYS A 1 93 ? -21.900 -26.255 1.724 1.00 41.00 93 LYS A O 1
#

Organism: NCBI:txid1093978

Foldseek 3Di:
DDPPDAAEDEDAPVVLVVLVVVLVPDDPPDPSVSHHYHYDVQLVQLVVLLVVLVVCPPVCPLVVVVVVDPNVVSVSSNNSNSPVVPPPVVPPD

Secondary structure (DSSP, 8-state):
-------EEEE-HHHHHHHHHHHHHS-TT-GGGG-EEEEPHHHHHHHHHHHHHHHTTTSSHHHHHHHHS-HHHHHHHHTT-TTTTTTTGGG--

Sequence (93 aa):
MRHDSTSVLTFDQPLWWKAKMILTSKPAASRTRLMVLCFGPFHMEMSFLECIGRGMEGSGLQEILKLAYAPNAVVCMMQGNAVSAFKKESYRK

Solvent-accessible surface area (backbone atoms only — not comparable to full-atom values): 5562 Å² total; per-residue (Å²): 135,85,77,91,67,68,49,75,46,71,26,55,74,74,54,37,53,53,51,48,54,58,42,71,72,50,62,86,89,37,79,67,57,55,46,46,82,39,70,36,64,62,57,56,53,18,43,50,41,16,53,51,39,62,78,41,64,91,68,52,58,70,62,58,43,44,75,81,38,57,64,70,56,44,53,29,32,47,64,33,40,80,63,65,78,69,62,64,69,80,70,73,124

pLDDT: mean 77.31, std 17.06, range [35.69, 95.5]

Mean predicted aligned error: 11.71 Å

Radius of gyration: 18.78 Å; Cα contacts (8 Å, |Δi|>4): 87; chains: 1; bounding box: 41×29×59 Å